Protein AF-A0A7X6A822-F1 (afdb_monomer_lite)

Secondary structure (DSSP, 8-state):
-------HHHHHHHHHHHHHHHHHHT-GGG-EE---SSSSHHHHIIIIIHHHHHTT-EE--HHHHHT------

Radius of gyration: 15.37 Å; chains: 1; bounding box: 41×30×36 Å

pLDDT: mean 88.88, std 10.81, range [59.75, 98.62]

Structure (mmCIF, N/CA/C/O backbone):
data_AF-A0A7X6A822-F1
#
_entry.id   AF-A0A7X6A822-F1
#
loop_
_atom_site.group_PDB
_atom_site.id
_atom_site.type_symbol
_atom_site.label_atom_id
_atom_site.label_alt_id
_atom_site.label_comp_id
_atom_site.label_asym_id
_atom_site.label_entity_id
_atom_site.label_seq_id
_atom_site.pdbx_PDB_ins_code
_atom_site.Cartn_x
_atom_site.Cartn_y
_atom_site.Cartn_z
_atom_site.occupancy
_atom_site.B_iso_or_equiv
_atom_site.auth_seq_id
_atom_site.auth_comp_id
_atom_site.auth_asym_id
_atom_site.auth_atom_id
_atom_site.pdbx_PDB_model_num
ATOM 1 N N . GLY A 1 1 ? -10.648 20.422 -0.504 1.00 81.81 1 GLY A N 1
ATOM 2 C CA . GLY A 1 1 ? -11.124 19.049 -0.237 1.00 81.81 1 GLY A CA 1
ATOM 3 C C . GLY A 1 1 ? -12.021 19.050 0.983 1.00 81.81 1 GLY A C 1
ATOM 4 O O . GLY A 1 1 ? -11.917 19.977 1.778 1.00 81.81 1 GLY A O 1
ATOM 5 N N . ARG A 1 2 ? -12.905 18.056 1.117 1.00 92.38 2 ARG A N 1
ATOM 6 C CA . ARG A 1 2 ? -13.670 17.818 2.351 1.00 92.38 2 ARG A CA 1
ATOM 7 C C . ARG A 1 2 ? -12.914 16.768 3.162 1.00 92.38 2 ARG A C 1
ATOM 9 O O . ARG A 1 2 ? -12.942 15.604 2.789 1.00 92.38 2 ARG A O 1
ATOM 16 N N . TRP A 1 3 ? -12.213 17.200 4.203 1.00 96.12 3 TRP A N 1
ATOM 17 C CA . TRP A 1 3 ? -11.418 16.331 5.071 1.00 96.12 3 TRP A CA 1
ATOM 18 C C . TRP A 1 3 ? -12.034 16.283 6.465 1.00 96.12 3 TRP A C 1
ATOM 20 O O . TRP A 1 3 ? -12.632 17.264 6.911 1.00 96.12 3 TRP A O 1
ATOM 30 N N . ARG A 1 4 ? -11.881 15.141 7.134 1.00 96.69 4 ARG A N 1
ATOM 31 C CA . ARG A 1 4 ? -12.305 14.915 8.515 1.00 96.69 4 ARG A CA 1
ATOM 32 C C . ARG A 1 4 ? -11.127 14.339 9.291 1.00 96.69 4 ARG A C 1
ATOM 34 O O . ARG A 1 4 ? -10.393 13.513 8.758 1.00 96.69 4 ARG A O 1
ATOM 41 N N . GLU A 1 5 ? -10.971 14.779 10.531 1.00 97.69 5 GLU A N 1
ATOM 42 C CA . GLU A 1 5 ? -10.012 14.191 11.463 1.00 97.69 5 GLU A CA 1
ATOM 43 C C . GLU A 1 5 ? -10.453 12.780 11.890 1.00 97.69 5 GLU A C 1
ATOM 45 O O . GLU A 1 5 ? -11.640 12.518 12.113 1.00 97.69 5 GLU A O 1
ATOM 50 N N . VAL A 1 6 ? -9.484 11.875 11.981 1.00 97.94 6 VAL A N 1
ATOM 51 C CA . VAL A 1 6 ? -9.641 10.469 12.372 1.00 97.94 6 VAL A CA 1
ATOM 52 C C . VAL A 1 6 ? -8.532 10.106 13.351 1.00 97.94 6 VAL A C 1
ATOM 54 O O . VAL A 1 6 ? -7.457 10.710 13.321 1.00 97.94 6 VAL A O 1
ATOM 57 N N . SER A 1 7 ? -8.773 9.115 14.209 1.00 98.56 7 SER A N 1
ATOM 58 C CA . SER A 1 7 ? -7.687 8.519 14.989 1.00 98.56 7 SER A CA 1
ATOM 59 C C . SER A 1 7 ? -6.785 7.670 14.088 1.00 98.56 7 SER A C 1
ATOM 61 O O . SER A 1 7 ? -7.178 7.252 12.997 1.00 98.56 7 SER A O 1
ATOM 63 N N . TRP A 1 8 ? -5.571 7.380 14.557 1.00 98.38 8 TRP A N 1
ATOM 64 C CA . TRP A 1 8 ? -4.683 6.444 13.863 1.00 98.38 8 TRP A CA 1
ATOM 65 C C . TRP A 1 8 ? -5.290 5.047 13.744 1.00 98.38 8 TRP A C 1
ATOM 67 O O . TRP A 1 8 ? -5.175 4.440 12.683 1.00 98.38 8 TRP A O 1
ATOM 77 N N . ASP A 1 9 ? -5.979 4.571 14.782 1.00 98.62 9 ASP A N 1
ATOM 78 C CA . ASP A 1 9 ? -6.639 3.264 14.757 1.00 98.62 9 ASP A CA 1
ATOM 79 C C . ASP A 1 9 ? -7.722 3.208 13.674 1.00 98.62 9 ASP A C 1
ATOM 81 O O . ASP A 1 9 ? -7.769 2.257 12.901 1.00 98.62 9 ASP A O 1
ATOM 85 N N . GLU A 1 10 ? -8.551 4.252 13.564 1.00 98.44 10 GLU A N 1
ATOM 86 C CA . GLU A 1 10 ? -9.591 4.340 12.533 1.00 98.44 10 GLU A CA 1
ATOM 87 C C . GLU A 1 10 ? -8.979 4.390 11.127 1.00 98.44 10 GLU A C 1
ATOM 89 O O . GLU A 1 10 ? -9.430 3.684 10.224 1.00 98.44 10 GLU A O 1
ATOM 94 N N . ALA A 1 11 ? -7.930 5.196 10.941 1.00 98.19 11 ALA A N 1
ATOM 95 C CA . ALA A 1 11 ? -7.261 5.335 9.653 1.00 98.19 11 ALA A CA 1
ATOM 96 C C . ALA A 1 11 ? -6.619 4.018 9.195 1.00 98.19 11 ALA A C 1
ATOM 98 O O . ALA A 1 11 ? -6.811 3.601 8.054 1.00 98.19 11 ALA A O 1
ATOM 99 N N . LEU A 1 12 ? -5.872 3.358 10.083 1.00 97.38 12 LEU A N 1
ATOM 100 C CA . LEU A 1 12 ? -5.175 2.114 9.767 1.00 97.38 12 LEU A CA 1
ATOM 101 C C . LEU A 1 12 ? -6.147 0.952 9.569 1.00 97.38 12 LEU A C 1
ATOM 103 O O . LEU A 1 12 ? -5.943 0.177 8.641 1.00 97.38 12 LEU A O 1
ATOM 107 N N . ALA A 1 13 ? -7.212 0.861 10.374 1.00 98.50 13 ALA A N 1
ATOM 108 C CA . ALA A 1 13 ? -8.263 -0.135 10.176 1.00 98.50 13 ALA A CA 1
ATOM 109 C C . ALA A 1 13 ? -8.933 0.038 8.808 1.00 98.50 13 ALA A C 1
ATOM 111 O O . ALA A 1 13 ? -9.006 -0.913 8.044 1.00 98.50 13 ALA A O 1
ATOM 112 N N . THR A 1 14 ? -9.296 1.271 8.442 1.00 98.44 14 THR A N 1
ATOM 113 C CA . THR A 1 14 ? -9.921 1.559 7.140 1.00 98.44 14 THR A CA 1
ATOM 114 C C . THR A 1 14 ? -9.026 1.147 5.965 1.00 98.44 14 THR A C 1
ATOM 116 O O . THR A 1 14 ? -9.508 0.602 4.976 1.00 98.44 14 THR A O 1
ATOM 119 N N . VAL A 1 15 ? -7.716 1.409 6.051 1.00 97.00 15 VAL A N 1
ATOM 120 C CA . VAL A 1 15 ? -6.763 1.008 5.003 1.00 97.00 15 VAL A CA 1
ATOM 121 C C . VAL A 1 15 ? -6.579 -0.510 4.975 1.00 97.00 15 VAL A C 1
ATOM 123 O O . VAL A 1 15 ? -6.519 -1.087 3.894 1.00 97.00 15 VAL A O 1
ATOM 126 N N . ALA A 1 16 ? -6.490 -1.156 6.139 1.00 97.25 16 ALA A N 1
ATOM 127 C CA . ALA A 1 16 ? -6.343 -2.603 6.238 1.00 97.25 16 ALA A CA 1
ATOM 128 C C . ALA A 1 16 ? -7.566 -3.340 5.677 1.00 97.25 16 ALA A C 1
ATOM 130 O O . ALA A 1 16 ? -7.383 -4.265 4.893 1.00 97.25 16 ALA A O 1
ATOM 131 N N . ASP A 1 17 ? -8.779 -2.891 6.005 1.00 98.56 17 ASP A N 1
ATOM 132 C CA . ASP A 1 17 ? -10.023 -3.460 5.481 1.00 98.56 17 ASP A CA 1
ATOM 133 C C . ASP A 1 17 ? -10.068 -3.342 3.953 1.00 98.56 17 ASP A C 1
ATOM 135 O O . ASP A 1 17 ? -10.264 -4.337 3.271 1.00 98.56 17 ASP A O 1
ATOM 139 N N . GLY A 1 18 ? -9.736 -2.173 3.390 1.00 98.12 18 GLY A N 1
ATOM 140 C CA . GLY A 1 18 ? -9.677 -2.010 1.933 1.00 98.12 18 GLY A CA 1
ATOM 141 C C . GLY A 1 18 ? -8.626 -2.893 1.243 1.00 98.12 18 GLY A C 1
ATOM 142 O O . GLY A 1 18 ? -8.837 -3.329 0.113 1.00 98.12 18 GLY A O 1
ATOM 143 N N . ILE A 1 19 ? -7.499 -3.181 1.907 1.00 97.12 19 ILE A N 1
ATOM 144 C CA . ILE A 1 19 ? -6.507 -4.147 1.408 1.00 97.12 19 ILE A CA 1
ATOM 145 C C . ILE A 1 19 ? -7.091 -5.564 1.427 1.00 97.12 19 ILE A C 1
ATOM 147 O O . ILE A 1 19 ? -6.916 -6.293 0.456 1.00 97.12 19 ILE A O 1
ATOM 151 N N . LEU A 1 20 ? -7.765 -5.962 2.509 1.00 97.81 20 LEU A N 1
ATOM 152 C CA . LEU A 1 20 ? -8.378 -7.287 2.628 1.00 97.81 20 LEU A CA 1
ATOM 153 C C . LEU A 1 20 ? -9.490 -7.484 1.594 1.00 97.81 20 LEU A C 1
ATOM 155 O O . LEU A 1 20 ? -9.468 -8.489 0.889 1.00 97.81 20 LEU A O 1
ATOM 159 N N . ASP A 1 21 ? -10.379 -6.504 1.439 1.00 98.50 21 ASP A N 1
ATOM 160 C CA . ASP A 1 21 ? -11.460 -6.536 0.452 1.00 98.50 21 ASP A CA 1
ATOM 161 C C . ASP A 1 21 ? -10.894 -6.709 -0.969 1.00 98.50 21 ASP A C 1
ATOM 163 O O . ASP A 1 21 ? -11.304 -7.606 -1.703 1.00 98.50 21 ASP A O 1
ATOM 167 N N . ALA A 1 22 ? -9.874 -5.927 -1.343 1.00 98.06 22 ALA A N 1
ATOM 168 C CA . ALA A 1 22 ? -9.228 -6.045 -2.653 1.00 98.06 22 ALA A CA 1
ATOM 169 C C . ALA A 1 22 ? -8.564 -7.419 -2.864 1.00 98.06 22 ALA A C 1
ATOM 171 O O . ALA A 1 22 ? -8.658 -8.006 -3.945 1.00 98.06 22 ALA A O 1
ATOM 172 N N . LEU A 1 23 ? -7.916 -7.964 -1.828 1.00 97.12 23 LEU A N 1
ATOM 173 C CA . LEU A 1 23 ? -7.318 -9.300 -1.874 1.00 97.12 23 LEU A CA 1
ATOM 174 C C . LEU A 1 23 ? -8.366 -10.403 -2.058 1.00 97.12 23 LEU A C 1
ATOM 176 O O . LEU A 1 23 ? -8.103 -11.363 -2.783 1.00 97.12 23 LEU A O 1
ATOM 180 N N . GLU A 1 24 ? -9.521 -10.287 -1.404 1.00 97.94 24 GLU A N 1
ATOM 181 C CA . GLU A 1 24 ? -10.594 -11.282 -1.462 1.00 97.94 24 GLU A CA 1
ATOM 182 C C . GLU A 1 24 ? -11.396 -11.211 -2.767 1.00 97.94 24 GLU A C 1
ATOM 184 O O . GLU A 1 24 ? -11.727 -12.252 -3.342 1.00 97.94 24 GLU A O 1
ATOM 189 N 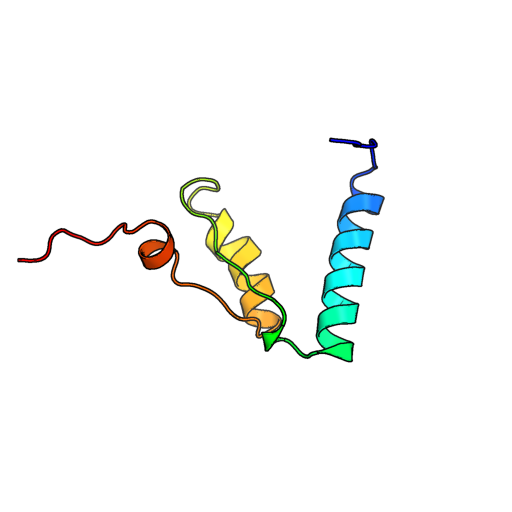N . GLU A 1 25 ? -11.697 -10.005 -3.248 1.00 98.38 25 GLU A N 1
ATOM 190 C CA . GLU A 1 25 ? -12.585 -9.790 -4.393 1.00 98.38 25 GLU A CA 1
ATOM 191 C C . GLU A 1 25 ? -11.847 -9.790 -5.740 1.00 98.38 25 GLU A C 1
ATOM 193 O O . GLU A 1 25 ? -12.347 -10.352 -6.719 1.00 98.38 25 GLU A O 1
ATOM 198 N N . GLU A 1 26 ? -10.657 -9.183 -5.802 1.00 98.12 26 GLU A N 1
ATOM 199 C CA . GLU A 1 26 ? -9.925 -8.933 -7.054 1.00 98.12 26 GLU A CA 1
ATOM 200 C C . GLU A 1 26 ? -8.564 -9.652 -7.122 1.00 98.12 26 GLU A C 1
ATOM 202 O O . GLU A 1 26 ? -8.007 -9.840 -8.207 1.00 98.12 26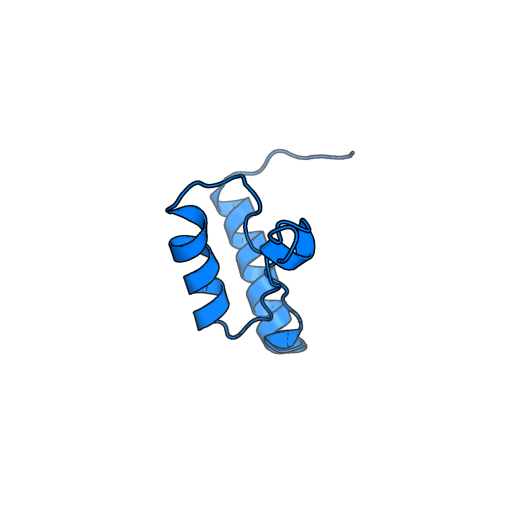 GLU A O 1
ATOM 207 N N . GLY A 1 27 ? -8.044 -10.109 -5.980 1.00 97.44 27 GLY A N 1
ATOM 208 C CA . GLY A 1 27 ? -6.735 -10.748 -5.863 1.00 97.44 27 GLY A CA 1
ATOM 209 C C . GLY A 1 27 ? -5.583 -9.743 -5.721 1.00 97.44 27 GLY A C 1
ATOM 210 O O . GLY A 1 27 ? -5.766 -8.538 -5.889 1.00 97.44 27 GLY A O 1
ATOM 211 N N . PRO A 1 28 ? -4.360 -10.211 -5.412 1.00 96.88 28 PRO A N 1
ATOM 212 C CA . PRO A 1 28 ? -3.239 -9.344 -5.030 1.00 96.88 28 PRO A CA 1
ATOM 213 C C . PRO A 1 28 ? -2.747 -8.416 -6.144 1.00 96.88 28 PRO A C 1
ATOM 215 O O . PRO A 1 28 ? -2.211 -7.345 -5.852 1.00 96.88 28 PRO A O 1
ATOM 218 N N . ASP A 1 29 ? -2.979 -8.777 -7.407 1.00 96.12 29 ASP A N 1
ATOM 219 C CA . ASP A 1 29 ? -2.574 -7.970 -8.560 1.00 96.12 29 ASP A CA 1
ATOM 220 C C . ASP A 1 29 ? -3.374 -6.657 -8.695 1.00 96.12 29 ASP A C 1
ATOM 222 O O . ASP A 1 29 ? -2.954 -5.749 -9.412 1.00 96.12 29 ASP A O 1
ATOM 226 N N . SER A 1 30 ? -4.508 -6.536 -7.992 1.00 96.75 30 SER A N 1
ATOM 227 C CA . SER A 1 30 ? -5.316 -5.307 -7.912 1.00 96.75 30 SER A CA 1
ATOM 228 C C . SER A 1 30 ? -4.661 -4.204 -7.070 1.00 96.75 30 SER A C 1
ATOM 230 O O . SER A 1 30 ? -5.001 -3.026 -7.201 1.00 96.75 30 SER A O 1
ATOM 232 N N . ILE A 1 31 ? -3.689 -4.561 -6.225 1.00 96.56 31 ILE A N 1
ATOM 233 C CA . ILE A 1 31 ? -3.002 -3.633 -5.329 1.00 96.56 31 ILE A CA 1
ATOM 234 C C . ILE A 1 31 ? -1.660 -3.241 -5.944 1.00 96.56 31 ILE A C 1
ATOM 236 O O . ILE A 1 31 ? -0.814 -4.085 -6.241 1.00 96.56 31 ILE A O 1
ATOM 240 N N . ILE A 1 32 ? -1.437 -1.932 -6.078 1.00 94.06 32 ILE A N 1
ATOM 241 C CA . ILE A 1 32 ? -0.189 -1.369 -6.597 1.00 94.06 32 ILE A CA 1
ATOM 242 C C . ILE A 1 32 ? 0.545 -0.649 -5.469 1.00 94.06 32 ILE A C 1
ATOM 244 O O . ILE A 1 32 ? 0.066 0.349 -4.931 1.00 94.06 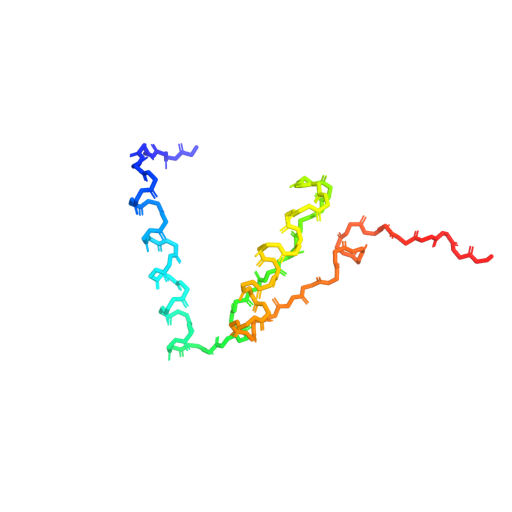32 ILE A O 1
ATOM 248 N N . TYR A 1 33 ? 1.748 -1.120 -5.155 1.00 91.12 33 TYR A N 1
ATOM 249 C CA . TYR A 1 33 ? 2.702 -0.393 -4.330 1.00 91.12 33 TYR A CA 1
ATOM 250 C C . TYR A 1 33 ? 3.699 0.341 -5.229 1.00 91.12 33 TYR A C 1
ATOM 252 O O . TYR A 1 33 ? 4.563 -0.268 -5.858 1.00 91.12 33 TYR A O 1
ATOM 260 N N . GLU A 1 34 ? 3.585 1.670 -5.278 1.00 87.81 34 GLU A N 1
ATOM 261 C CA . GLU A 1 34 ? 4.435 2.515 -6.131 1.00 87.81 34 GLU A CA 1
ATOM 262 C C . GLU A 1 34 ? 5.891 2.634 -5.625 1.00 87.81 34 GLU A C 1
ATOM 264 O O . GLU A 1 34 ? 6.778 3.138 -6.314 1.00 87.81 34 GLU A O 1
ATOM 269 N N . GLY A 1 35 ? 6.154 2.175 -4.398 1.00 80.62 35 GLY A N 1
ATOM 270 C CA . GLY A 1 35 ? 7.404 2.444 -3.700 1.00 80.62 35 GLY A CA 1
ATOM 271 C C . GLY A 1 35 ? 7.482 3.874 -3.159 1.00 80.62 35 GLY A C 1
ATOM 272 O O . GLY A 1 35 ? 6.566 4.678 -3.302 1.00 80.62 35 GLY A O 1
ATOM 273 N N . THR A 1 36 ? 8.577 4.192 -2.466 1.00 77.31 36 THR A N 1
ATOM 274 C CA . THR A 1 36 ? 8.790 5.516 -1.861 1.00 77.31 36 THR A CA 1
ATOM 275 C C . THR A 1 36 ? 9.869 6.287 -2.625 1.00 77.31 36 THR A C 1
ATOM 277 O O . THR A 1 36 ? 11.047 6.191 -2.259 1.00 77.31 36 THR A O 1
ATOM 280 N N . PRO A 1 37 ? 9.519 7.057 -3.673 1.00 66.31 37 PRO A N 1
ATOM 281 C CA . PRO A 1 37 ? 10.477 7.937 -4.323 1.00 66.31 37 PRO A CA 1
ATOM 282 C C . PRO A 1 37 ? 10.904 9.043 -3.348 1.00 66.31 37 PRO A C 1
ATOM 284 O O . PRO A 1 37 ? 10.087 9.828 -2.872 1.00 66.31 37 PRO A O 1
ATOM 287 N N . ALA A 1 38 ? 12.197 9.085 -3.023 1.00 61.03 38 ALA A N 1
ATOM 288 C CA . ALA A 1 38 ? 12.871 10.092 -2.192 1.00 61.03 38 ALA A CA 1
ATOM 289 C C . ALA A 1 38 ? 12.450 10.241 -0.704 1.00 61.03 38 ALA A C 1
ATOM 291 O O . ALA A 1 38 ? 13.290 10.644 0.102 1.00 61.03 38 ALA A O 1
ATOM 292 N N . GLN A 1 39 ? 11.211 9.938 -0.294 1.00 59.75 39 GLN A N 1
ATOM 293 C CA . GLN A 1 39 ? 10.662 10.338 1.019 1.00 59.75 39 GLN A CA 1
ATOM 294 C C . GLN A 1 39 ? 10.369 9.165 1.962 1.00 59.75 39 GLN A C 1
ATOM 296 O O . GLN A 1 39 ? 9.238 8.708 2.105 1.00 59.75 39 GLN A O 1
ATOM 301 N N . GLY A 1 40 ? 11.411 8.710 2.656 1.00 60.66 40 GLY A N 1
ATOM 302 C CA . GLY A 1 40 ? 11.300 7.675 3.692 1.00 60.66 40 GLY A CA 1
ATOM 303 C C . GLY A 1 40 ? 12.640 7.160 4.232 1.00 60.66 40 GLY A C 1
ATOM 304 O O . GLY A 1 40 ? 12.692 6.475 5.254 1.00 60.66 40 GLY A O 1
ATOM 305 N N . GLY A 1 41 ? 13.741 7.535 3.572 1.00 65.88 41 GLY A N 1
ATOM 306 C CA . GLY A 1 41 ? 15.086 7.096 3.928 1.00 65.88 41 GLY A CA 1
ATOM 307 C C . GLY A 1 41 ? 15.286 5.596 3.704 1.00 65.88 41 GLY A C 1
ATOM 308 O O . GLY A 1 41 ? 14.395 4.890 3.238 1.00 65.88 41 GLY A O 1
ATOM 309 N N . LEU A 1 42 ? 16.467 5.098 4.074 1.00 68.69 42 LEU A N 1
ATOM 310 C CA . LEU A 1 42 ? 16.872 3.698 3.879 1.00 68.69 42 LEU A CA 1
ATOM 311 C C . LEU A 1 42 ? 15.869 2.673 4.444 1.00 68.69 42 LEU A C 1
ATOM 313 O O . LEU A 1 42 ? 15.847 1.532 3.997 1.00 68.69 42 LEU A O 1
ATOM 317 N N . LEU A 1 43 ? 15.060 3.062 5.434 1.00 74.06 43 LEU A N 1
ATOM 318 C CA . LEU A 1 43 ? 14.180 2.152 6.164 1.00 74.06 43 LEU A CA 1
ATOM 319 C C . LEU A 1 43 ? 12.754 2.069 5.610 1.00 74.06 43 LEU A C 1
ATOM 321 O O . LEU A 1 43 ? 12.089 1.068 5.858 1.00 74.06 43 LEU A O 1
ATOM 325 N N . ALA A 1 44 ? 12.273 3.055 4.850 1.00 73.44 44 ALA A N 1
ATOM 326 C CA . ALA A 1 44 ? 10.893 3.016 4.362 1.00 73.44 44 ALA A CA 1
ATOM 327 C C . ALA A 1 44 ? 10.661 1.886 3.350 1.00 73.44 44 ALA A C 1
ATOM 329 O O . ALA A 1 44 ? 9.680 1.150 3.465 1.00 73.44 44 ALA A O 1
ATOM 330 N N . THR A 1 45 ? 11.599 1.697 2.420 1.00 71.69 45 THR A N 1
ATOM 331 C CA . THR A 1 45 ? 11.525 0.645 1.401 1.00 71.69 45 THR A CA 1
ATOM 332 C C . THR A 1 45 ? 11.524 -0.771 1.992 1.00 71.69 45 THR A C 1
ATOM 334 O O . THR A 1 45 ? 10.614 -1.527 1.664 1.00 71.69 45 THR A O 1
ATOM 337 N N . PRO A 1 46 ? 12.461 -1.179 2.876 1.00 77.12 46 PRO A N 1
ATOM 338 C CA . PRO A 1 46 ? 12.444 -2.535 3.421 1.00 77.12 46 PRO A CA 1
ATOM 339 C C . PRO A 1 46 ? 11.270 -2.792 4.371 1.00 77.12 46 PRO A C 1
ATOM 341 O O . PRO A 1 46 ? 10.825 -3.930 4.458 1.00 77.12 46 PRO A O 1
ATOM 344 N N . LEU A 1 47 ? 10.753 -1.781 5.077 1.00 80.62 47 LEU A N 1
ATOM 345 C CA . LEU A 1 47 ? 9.650 -1.986 6.022 1.00 80.62 47 LEU A CA 1
ATOM 346 C C . LEU A 1 47 ? 8.300 -2.101 5.309 1.00 80.62 47 LEU A C 1
ATOM 348 O O . LEU A 1 47 ? 7.578 -3.074 5.515 1.00 80.62 47 LEU A O 1
ATOM 352 N N . VAL A 1 48 ? 7.969 -1.137 4.447 1.00 84.56 48 VAL A N 1
ATOM 353 C CA . VAL A 1 48 ? 6.674 -1.111 3.752 1.00 84.56 48 VAL A CA 1
ATOM 354 C C . VAL A 1 48 ? 6.701 -2.009 2.517 1.00 84.56 48 VAL A C 1
ATOM 356 O O . VAL A 1 48 ? 5.767 -2.773 2.292 1.00 84.56 48 VAL A O 1
ATOM 359 N N . GLY A 1 49 ? 7.795 -1.993 1.753 1.00 86.75 49 GLY A N 1
ATOM 360 C CA . GLY A 1 49 ? 7.944 -2.848 0.577 1.00 86.75 49 GLY A CA 1
ATOM 361 C C . GLY A 1 49 ? 7.884 -4.332 0.923 1.00 86.75 49 GLY A C 1
ATOM 362 O O . GLY A 1 49 ? 7.231 -5.084 0.209 1.00 86.75 49 GLY A O 1
ATOM 363 N N . SER A 1 50 ? 8.465 -4.747 2.058 1.00 88.50 50 SER A N 1
ATOM 364 C CA . SER A 1 50 ? 8.369 -6.134 2.529 1.00 88.50 50 SER A CA 1
ATOM 365 C C . SER A 1 50 ? 6.922 -6.557 2.786 1.00 88.50 50 SER A C 1
ATOM 367 O O . SER A 1 50 ? 6.542 -7.642 2.357 1.00 88.50 50 SER A O 1
ATOM 369 N N . LEU A 1 51 ? 6.090 -5.718 3.417 1.00 90.31 51 LEU A N 1
ATOM 370 C CA . LEU A 1 51 ? 4.668 -6.025 3.624 1.00 90.31 51 LEU A CA 1
ATOM 371 C C . LEU A 1 51 ? 3.973 -6.334 2.290 1.00 90.31 51 LEU A C 1
ATOM 373 O O . LEU A 1 51 ? 3.375 -7.396 2.140 1.00 90.31 51 LEU A O 1
ATOM 377 N N . PHE A 1 52 ? 4.113 -5.448 1.307 1.00 92.00 52 PHE A N 1
ATOM 378 C CA . PHE A 1 52 ? 3.486 -5.618 -0.006 1.00 92.00 52 PHE A CA 1
ATOM 379 C C . PHE A 1 52 ? 4.068 -6.797 -0.799 1.00 92.00 52 PHE A C 1
ATOM 381 O O . PHE A 1 52 ? 3.328 -7.515 -1.466 1.00 92.00 52 PHE A O 1
ATOM 388 N N . SER A 1 53 ? 5.368 -7.081 -0.656 1.00 91.25 53 SER A N 1
ATOM 389 C CA . SER A 1 53 ? 5.978 -8.285 -1.233 1.00 91.25 53 SER A CA 1
ATOM 390 C C . SER A 1 53 ? 5.410 -9.573 -0.624 1.00 91.25 53 SER A C 1
ATOM 392 O O . SER A 1 53 ? 5.182 -10.531 -1.355 1.00 91.25 53 SER A O 1
ATOM 394 N N . HIS A 1 54 ? 5.149 -9.613 0.689 1.00 93.94 54 HIS A N 1
ATOM 395 C CA . HIS A 1 54 ? 4.541 -10.783 1.343 1.00 93.94 54 HIS A CA 1
ATOM 396 C C . HIS A 1 54 ? 3.069 -10.975 0.964 1.00 93.94 54 HIS A C 1
ATOM 398 O O . HIS A 1 54 ? 2.600 -12.109 0.916 1.00 93.94 54 HIS A O 1
ATOM 404 N N . LEU A 1 55 ? 2.357 -9.883 0.678 1.00 94.69 55 LEU A N 1
ATOM 405 C CA . LEU A 1 55 ? 0.988 -9.916 0.159 1.00 94.69 55 LEU A CA 1
ATOM 406 C C . LEU A 1 55 ? 0.927 -10.289 -1.335 1.00 94.69 55 LEU A C 1
ATOM 408 O O . LEU A 1 55 ? -0.157 -10.538 -1.851 1.00 94.69 55 LEU A O 1
ATOM 412 N N . GLY A 1 56 ? 2.074 -10.358 -2.021 1.00 95.00 56 GLY A N 1
ATOM 413 C CA . GLY A 1 56 ? 2.160 -10.732 -3.433 1.00 95.00 56 GLY A CA 1
ATOM 414 C C . GLY A 1 56 ? 1.656 -9.657 -4.395 1.00 95.00 56 GLY A C 1
ATOM 415 O O . GLY A 1 56 ? 1.263 -9.995 -5.505 1.00 95.00 56 GLY A O 1
ATOM 416 N N . THR A 1 57 ? 1.633 -8.389 -3.978 1.00 94.94 57 THR A N 1
ATOM 417 C CA . THR A 1 57 ? 1.051 -7.295 -4.769 1.00 94.94 57 THR A CA 1
ATOM 418 C C . THR A 1 57 ? 1.972 -6.832 -5.898 1.00 94.94 57 THR A C 1
ATOM 420 O O . THR A 1 57 ? 3.180 -7.091 -5.890 1.00 94.94 57 THR A O 1
ATOM 423 N N . VAL A 1 58 ? 1.434 -6.048 -6.837 1.00 94.88 58 VAL A N 1
ATOM 424 C CA . VAL A 1 58 ? 2.237 -5.411 -7.889 1.00 94.88 58 VAL A CA 1
ATOM 425 C C . VAL A 1 58 ? 3.114 -4.318 -7.281 1.00 94.88 58 VAL A C 1
ATOM 427 O O . VAL A 1 58 ? 2.644 -3.473 -6.517 1.00 94.88 58 VAL A O 1
ATOM 430 N N . GLN A 1 59 ? 4.399 -4.318 -7.638 1.00 91.31 59 GLN A N 1
ATOM 431 C CA . GLN A 1 59 ? 5.351 -3.273 -7.264 1.00 91.31 59 GLN A CA 1
ATOM 432 C C . GLN A 1 59 ? 5.925 -2.630 -8.520 1.00 91.31 59 GLN A C 1
ATOM 434 O O . GLN A 1 59 ? 6.358 -3.330 -9.438 1.00 91.31 59 GLN A O 1
ATOM 439 N N . THR A 1 60 ? 5.927 -1.302 -8.570 1.00 90.88 60 THR A N 1
ATOM 440 C CA . THR A 1 60 ? 6.545 -0.57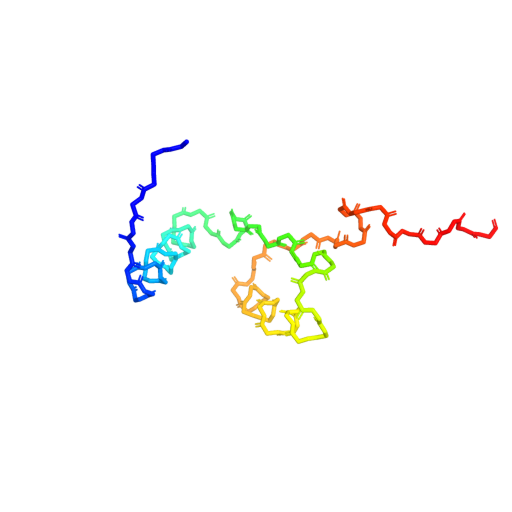4 -9.680 1.00 90.88 60 THR A CA 1
ATOM 441 C C . THR A 1 60 ? 8.024 -0.313 -9.403 1.00 90.88 60 THR A C 1
ATOM 443 O O . THR A 1 60 ? 8.477 -0.261 -8.257 1.00 90.88 60 THR A O 1
ATOM 446 N N . ASP A 1 61 ? 8.803 -0.161 -10.473 1.00 89.12 61 ASP A N 1
ATOM 447 C CA . ASP A 1 61 ? 10.198 0.249 -10.359 1.00 89.12 61 ASP A CA 1
ATOM 448 C C . ASP A 1 61 ? 10.249 1.746 -10.029 1.00 89.12 61 ASP A C 1
ATOM 450 O O . ASP A 1 61 ? 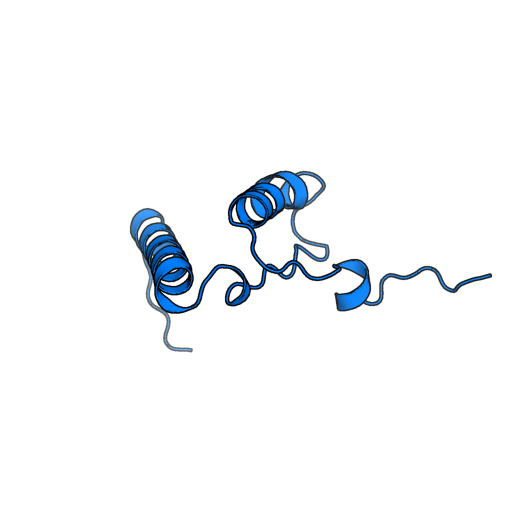9.937 2.596 -10.865 1.00 89.12 61 ASP A O 1
ATOM 454 N N . VAL A 1 62 ? 10.648 2.071 -8.798 1.00 86.81 62 VAL A N 1
ATOM 455 C CA . VAL A 1 62 ? 10.737 3.457 -8.321 1.00 86.81 62 VAL A CA 1
ATOM 456 C C . VAL A 1 62 ? 11.645 4.303 -9.211 1.00 86.81 62 VAL A C 1
ATOM 458 O O . VAL A 1 62 ? 11.290 5.448 -9.483 1.00 86.81 62 VAL A O 1
ATOM 461 N N . ASN A 1 63 ? 12.769 3.761 -9.701 1.00 87.12 63 ASN A N 1
ATOM 462 C CA . ASN A 1 63 ? 13.681 4.499 -10.581 1.00 87.12 63 ASN A CA 1
ATOM 463 C C . ASN A 1 63 ? 13.004 4.804 -11.918 1.00 87.12 63 ASN A C 1
ATOM 465 O O . ASN A 1 63 ? 13.166 5.901 -12.451 1.00 87.12 63 ASN A O 1
ATOM 469 N N . ALA A 1 64 ? 12.190 3.870 -12.424 1.00 89.00 64 ALA A N 1
ATOM 470 C CA . ALA A 1 64 ? 11.373 4.097 -13.610 1.00 89.00 64 ALA A CA 1
ATOM 471 C C . ALA A 1 64 ? 10.316 5.185 -13.396 1.00 89.00 64 ALA A C 1
ATOM 473 O O . ALA A 1 64 ? 10.183 6.066 -14.246 1.00 89.00 64 ALA A O 1
ATOM 474 N N . ASN A 1 65 ? 9.612 5.171 -12.259 1.00 88.06 65 ASN A N 1
ATOM 475 C CA . ASN A 1 65 ? 8.547 6.137 -11.963 1.00 88.06 65 ASN A CA 1
ATOM 476 C C . ASN A 1 65 ? 9.061 7.581 -11.920 1.00 88.06 65 ASN A C 1
ATOM 478 O O . ASN A 1 65 ? 8.366 8.499 -12.356 1.00 88.06 65 ASN A O 1
ATOM 482 N N . ILE A 1 66 ? 10.273 7.789 -11.398 1.00 87.06 66 ILE A N 1
ATOM 483 C CA . ILE A 1 66 ? 10.872 9.127 -11.263 1.00 87.06 66 ILE A CA 1
ATOM 484 C C . ILE A 1 66 ? 11.894 9.461 -12.349 1.00 87.06 66 ILE A C 1
ATOM 486 O O . ILE A 1 66 ? 12.439 10.563 -12.343 1.00 87.06 66 ILE A O 1
ATOM 490 N N . ASN A 1 67 ? 12.140 8.534 -13.278 1.00 89.56 67 ASN A N 1
ATOM 491 C CA . ASN A 1 67 ? 13.156 8.654 -14.320 1.00 89.56 67 ASN A CA 1
ATOM 492 C C . ASN A 1 67 ? 14.577 8.897 -13.759 1.00 89.56 67 ASN A C 1
ATOM 494 O O . ASN A 1 67 ? 15.359 9.654 -14.334 1.00 89.56 67 ASN A O 1
ATOM 498 N N . ASP A 1 68 ? 14.906 8.261 -12.629 1.00 86.75 68 ASP A N 1
ATOM 499 C CA . ASP A 1 68 ? 16.233 8.310 -11.993 1.00 86.75 68 ASP A CA 1
ATOM 500 C C . ASP A 1 68 ? 17.111 7.174 -12.524 1.00 86.75 68 ASP A C 1
ATOM 502 O O . ASP A 1 68 ? 17.514 6.244 -11.824 1.00 86.75 68 ASP A O 1
ATOM 506 N N . PHE A 1 69 ? 17.352 7.226 -13.830 1.00 86.62 69 PHE A N 1
ATOM 507 C CA . PHE A 1 69 ? 18.327 6.377 -14.492 1.00 86.62 69 PHE A CA 1
ATOM 508 C C . PHE A 1 69 ? 19.596 7.179 -14.759 1.00 86.62 69 PHE A C 1
ATOM 510 O O . PHE A 1 69 ? 19.550 8.360 -15.111 1.00 86.62 69 PHE A O 1
ATOM 517 N N . GLY A 1 70 ? 20.753 6.522 -14.650 1.00 86.12 70 GLY A N 1
ATOM 518 C CA . GLY A 1 70 ? 22.002 7.119 -15.113 1.00 86.12 70 GLY A CA 1
ATOM 519 C C . GLY A 1 70 ? 21.906 7.489 -16.604 1.00 86.12 70 GLY A C 1
ATOM 520 O O . GLY A 1 70 ? 21.216 6.796 -17.353 1.00 86.12 70 GLY A O 1
ATOM 521 N N . PRO A 1 71 ? 22.625 8.526 -17.071 1.00 84.44 71 PRO A N 1
ATOM 522 C CA . PRO A 1 71 ? 22.536 9.029 -18.449 1.00 84.44 71 PRO A CA 1
ATOM 523 C C . PRO A 1 71 ? 23.011 8.044 -19.540 1.00 84.44 71 PRO A C 1
ATOM 525 O O . PRO A 1 71 ? 23.049 8.410 -20.711 1.00 84.44 71 PRO A O 1
ATOM 52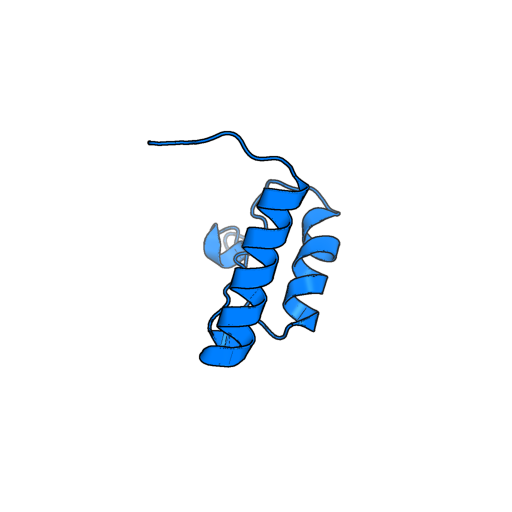8 N N . GLY A 1 72 ? 23.355 6.804 -19.182 1.00 81.38 72 GLY A N 1
ATOM 529 C CA . GLY A 1 72 ? 24.020 5.844 -20.059 1.00 81.38 72 GLY A CA 1
ATOM 530 C C . GLY A 1 72 ? 25.530 6.082 -20.150 1.00 81.38 72 GLY A C 1
ATOM 531 O O . GLY A 1 72 ? 26.087 6.888 -19.401 1.00 81.38 72 GLY A O 1
ATOM 532 N N . LEU A 1 73 ? 26.184 5.326 -21.039 1.00 60.38 73 LEU A N 1
ATOM 533 C CA . LEU A 1 73 ? 27.576 5.545 -21.457 1.00 60.38 73 LEU A CA 1
ATOM 534 C C . LEU A 1 73 ? 27.653 6.611 -22.553 1.00 60.38 73 LEU A C 1
ATOM 536 O O . LEU A 1 73 ? 26.778 6.577 -23.448 1.00 60.38 73 LEU A O 1
#

Foldseek 3Di:
DDDDDDDPVVVVVVVVVVCVCCCVPPNQQSDEDAADQPPDPPPRCCPVVVVSVVSVHHYDDNCVVVVVDDPDD

Sequence (73 aa):
GRWREVSWDEALATVADGILDALEEEGPDSIIYEGTPAQGGLLATPLVGSLFSHLGTVQTDVNANINDFGPGL